Protein AF-A0A2A4NA51-F1 (afdb_monomer)

Mean predicted aligned error: 1.85 Å

Sequence (37 aa):
MKLGIVIYSTDAETVWNAFRLGNFALKERDEVKAFLL

Solvent-accessible surface area (backbone atoms only — not comparable to full-atom values): 2257 Å² total; per-residue (Å²): 101,80,47,80,45,79,43,69,65,85,51,65,67,63,48,48,51,54,51,51,51,46,57,51,42,46,74,75,67,28,52,71,48,79,45,82,99

Foldseek 3Di:
DEEEAEAADPPPVVVVVSVVVQVVCVVVVYHYDYHYD

Structure (mmCIF, N/CA/C/O backbone):
data_AF-A0A2A4NA51-F1
#
_entry.id   AF-A0A2A4NA51-F1
#
loop_
_atom_site.group_PDB
_atom_site.id
_atom_site.type_symbol
_atom_site.label_atom_id
_atom_site.label_alt_id
_atom_site.label_comp_id
_atom_site.label_asym_id
_atom_site.label_entity_id
_atom_site.label_seq_id
_atom_site.pdbx_PDB_ins_code
_atom_site.Cartn_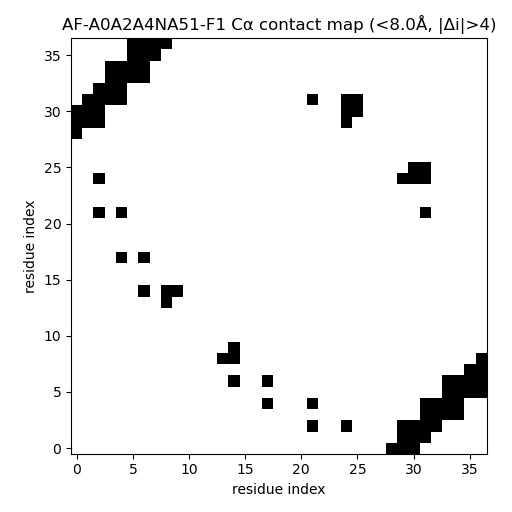x
_atom_site.Cartn_y
_atom_site.Cartn_z
_atom_site.occupancy
_atom_site.B_iso_or_equiv
_atom_site.auth_seq_id
_atom_site.auth_comp_id
_atom_site.auth_asym_id
_atom_site.auth_atom_id
_atom_site.pdbx_PDB_model_num
ATOM 1 N N . MET A 1 1 ? -16.063 5.587 4.135 1.00 88.62 1 MET A N 1
ATOM 2 C CA . MET A 1 1 ? -16.040 5.560 2.652 1.00 88.62 1 MET A CA 1
ATOM 3 C C . MET A 1 1 ? -15.225 4.360 2.170 1.00 88.62 1 MET A C 1
ATOM 5 O O . MET A 1 1 ? -14.654 3.656 2.997 1.00 88.62 1 MET A O 1
ATOM 9 N N . LYS A 1 2 ? -15.228 4.061 0.862 1.00 95.62 2 LYS A N 1
ATOM 10 C CA . LYS A 1 2 ? -14.411 2.989 0.264 1.00 95.62 2 LYS A CA 1
ATOM 11 C C . LYS A 1 2 ? -13.357 3.605 -0.653 1.00 95.62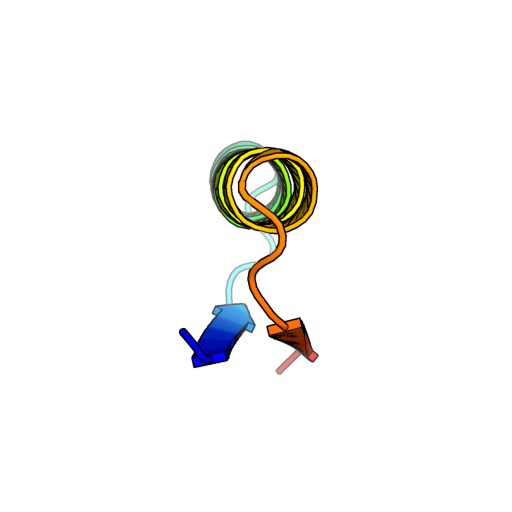 2 LYS A C 1
ATOM 13 O O . LYS A 1 2 ? -13.720 4.403 -1.514 1.00 95.62 2 LYS A O 1
ATOM 18 N N . LEU A 1 3 ? -12.093 3.224 -0.483 1.00 97.75 3 LEU A N 1
ATOM 19 C CA . LEU A 1 3 ? -10.956 3.701 -1.270 1.00 97.75 3 LEU A CA 1
ATOM 20 C C . LEU A 1 3 ? -10.290 2.531 -2.004 1.00 97.75 3 LEU A C 1
ATOM 22 O O . LEU A 1 3 ? -9.833 1.569 -1.388 1.00 97.75 3 LEU A O 1
ATOM 26 N N . GLY A 1 4 ? -10.223 2.625 -3.331 1.00 98.12 4 GLY A N 1
ATOM 27 C CA . GLY A 1 4 ? -9.444 1.718 -4.173 1.00 98.12 4 GLY A CA 1
ATOM 28 C C . GLY A 1 4 ? -8.149 2.389 -4.622 1.00 98.12 4 GLY A C 1
ATOM 29 O O . GLY A 1 4 ? -8.190 3.500 -5.140 1.00 98.12 4 GLY A O 1
ATOM 30 N N . ILE A 1 5 ? -7.014 1.717 -4.438 1.00 98.19 5 ILE A N 1
ATOM 31 C CA . ILE A 1 5 ? -5.690 2.183 -4.857 1.00 98.19 5 ILE A CA 1
ATOM 32 C C . ILE A 1 5 ? -5.161 1.208 -5.908 1.00 98.19 5 ILE A C 1
ATOM 34 O O . ILE A 1 5 ? -5.013 0.021 -5.626 1.00 98.19 5 ILE A O 1
ATOM 38 N N . VAL A 1 6 ? -4.876 1.696 -7.114 1.00 98.25 6 VAL A N 1
ATOM 39 C CA . VAL A 1 6 ? -4.247 0.906 -8.181 1.00 98.25 6 VAL A CA 1
ATOM 40 C C . VAL A 1 6 ? -2.809 1.377 -8.340 1.00 98.25 6 VAL A C 1
ATOM 42 O O . VAL A 1 6 ? -2.568 2.549 -8.623 1.00 98.25 6 VAL A O 1
ATOM 45 N N . ILE A 1 7 ? -1.859 0.470 -8.137 1.00 98.12 7 ILE A N 1
ATOM 46 C CA . ILE A 1 7 ? -0.424 0.740 -8.201 1.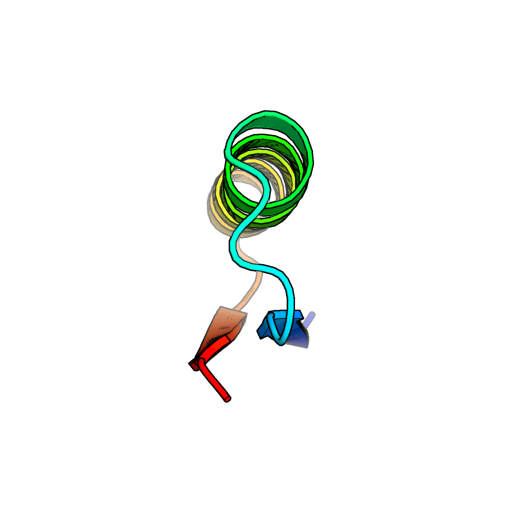00 98.12 7 ILE A CA 1
ATOM 47 C C . ILE A 1 7 ? 0.145 -0.063 -9.369 1.00 98.12 7 ILE A C 1
ATOM 49 O O . ILE A 1 7 ? 0.210 -1.284 -9.298 1.00 98.12 7 ILE A O 1
ATOM 53 N N . TYR A 1 8 ? 0.547 0.636 -10.429 1.00 97.62 8 TYR A N 1
ATOM 54 C CA . TYR A 1 8 ? 1.225 0.066 -11.606 1.00 97.62 8 TYR A CA 1
ATOM 55 C C . TYR A 1 8 ? 2.700 0.494 -11.700 1.00 97.62 8 TYR A C 1
ATOM 57 O O . TYR A 1 8 ? 3.415 0.143 -12.635 1.00 97.62 8 TYR A O 1
ATOM 65 N N . SER A 1 9 ? 3.139 1.350 -10.774 1.00 96.94 9 SER A N 1
ATOM 66 C CA . SER A 1 9 ? 4.494 1.889 -10.751 1.00 96.94 9 SER A CA 1
ATOM 67 C C . SER A 1 9 ? 5.377 1.040 -9.848 1.00 96.94 9 SER A C 1
ATOM 69 O O . SER A 1 9 ? 4.963 0.659 -8.753 1.00 96.94 9 SER A O 1
ATOM 71 N N . THR A 1 10 ? 6.613 0.809 -10.280 1.00 97.19 10 THR A N 1
ATOM 72 C CA . THR A 1 10 ? 7.680 0.227 -9.453 1.00 97.19 10 THR A CA 1
ATOM 73 C C . THR A 1 10 ? 8.565 1.294 -8.804 1.00 97.19 10 THR A C 1
ATOM 75 O O . THR A 1 10 ? 9.519 0.951 -8.110 1.00 97.19 10 THR A O 1
ATOM 78 N N . ASP A 1 11 ? 8.285 2.582 -9.028 1.00 98.50 11 ASP A N 1
ATOM 79 C CA . ASP A 1 11 ? 8.984 3.674 -8.353 1.00 98.50 11 ASP A CA 1
ATOM 80 C C . ASP A 1 11 ? 8.650 3.688 -6.854 1.00 98.50 11 ASP A C 1
ATOM 82 O O . ASP A 1 11 ? 7.486 3.775 -6.452 1.00 98.50 11 ASP A O 1
ATOM 86 N N . ALA A 1 12 ? 9.685 3.610 -6.018 1.00 98.31 12 ALA A N 1
ATOM 87 C CA . ALA A 1 12 ? 9.529 3.407 -4.583 1.00 98.31 12 ALA A CA 1
ATOM 88 C C . ALA A 1 12 ? 8.794 4.567 -3.893 1.00 98.31 12 ALA A C 1
ATOM 90 O O . ALA A 1 12 ? 7.970 4.325 -3.009 1.00 98.31 12 ALA A O 1
ATOM 91 N N . GLU A 1 13 ? 9.052 5.814 -4.296 1.00 98.56 13 GLU A N 1
ATOM 92 C CA . GLU A 1 13 ? 8.400 6.985 -3.703 1.00 98.56 13 GLU A CA 1
ATOM 93 C C . GLU A 1 13 ? 6.907 7.023 -4.050 1.00 98.56 13 GLU A C 1
ATOM 95 O O . GLU A 1 13 ? 6.062 7.270 -3.183 1.00 98.56 13 GLU A O 1
ATOM 100 N N . THR A 1 14 ? 6.567 6.709 -5.299 1.00 98.19 14 THR A N 1
ATOM 101 C CA . THR A 1 14 ? 5.181 6.611 -5.768 1.00 98.19 14 THR A CA 1
ATOM 102 C C . THR A 1 14 ? 4.412 5.536 -4.998 1.00 98.19 14 THR A C 1
ATOM 104 O O . THR A 1 14 ? 3.326 5.799 -4.475 1.00 98.19 14 THR A O 1
ATOM 107 N N . VAL A 1 15 ? 4.992 4.338 -4.866 1.00 98.50 15 VAL A N 1
ATOM 108 C CA . VAL A 1 15 ? 4.399 3.218 -4.117 1.00 98.50 15 VAL A CA 1
ATOM 109 C C . VAL A 1 15 ? 4.230 3.579 -2.639 1.00 98.50 15 VAL A C 1
ATOM 111 O O . VAL A 1 15 ? 3.163 3.363 -2.058 1.00 98.50 15 VAL A O 1
ATOM 114 N N . TRP A 1 16 ? 5.252 4.184 -2.028 1.00 98.44 16 TRP A N 1
ATOM 115 C CA . TRP A 1 16 ? 5.204 4.616 -0.633 1.00 98.44 16 TRP A CA 1
ATOM 116 C C . TRP A 1 16 ? 4.098 5.642 -0.387 1.00 98.44 16 TRP A C 1
ATOM 118 O O . TRP A 1 16 ? 3.325 5.508 0.562 1.00 98.44 16 TRP A O 1
ATOM 128 N N . ASN A 1 17 ? 3.976 6.648 -1.253 1.00 98.44 17 ASN A N 1
ATOM 129 C CA . ASN A 1 17 ? 2.937 7.664 -1.132 1.00 98.44 17 ASN A CA 1
ATOM 130 C C . ASN A 1 17 ? 1.527 7.079 -1.288 1.00 98.44 17 ASN A C 1
ATOM 132 O O . ASN A 1 17 ? 0.630 7.463 -0.532 1.00 98.44 17 ASN A O 1
ATOM 136 N N . ALA A 1 18 ? 1.341 6.112 -2.190 1.00 98.50 18 ALA A N 1
ATOM 137 C CA . ALA A 1 18 ? 0.075 5.403 -2.346 1.00 98.50 18 ALA A CA 1
ATOM 138 C C . ALA A 1 18 ? -0.315 4.653 -1.058 1.00 98.50 18 ALA A C 1
ATOM 140 O O . ALA A 1 18 ? -1.417 4.839 -0.532 1.00 98.50 18 ALA A O 1
ATOM 141 N N . PHE A 1 19 ? 0.606 3.877 -0.476 1.00 98.38 19 PHE A N 1
ATOM 142 C CA . PHE A 1 19 ? 0.346 3.185 0.790 1.00 98.38 19 PHE A CA 1
ATOM 143 C C . PHE A 1 19 ? 0.188 4.139 1.978 1.00 98.38 19 PHE A C 1
ATOM 145 O O . PHE A 1 19 ? -0.632 3.886 2.861 1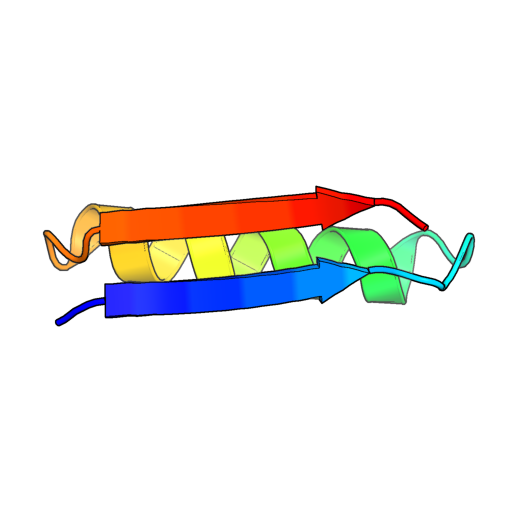.00 98.38 19 PHE A O 1
ATOM 152 N N . ARG A 1 20 ? 0.915 5.263 2.003 1.00 98.44 20 ARG A N 1
ATOM 153 C CA . ARG A 1 20 ? 0.770 6.297 3.038 1.00 98.44 20 ARG A CA 1
ATOM 154 C C . ARG A 1 20 ? -0.640 6.884 3.050 1.00 98.44 20 ARG A C 1
ATOM 156 O O . ARG A 1 20 ? -1.212 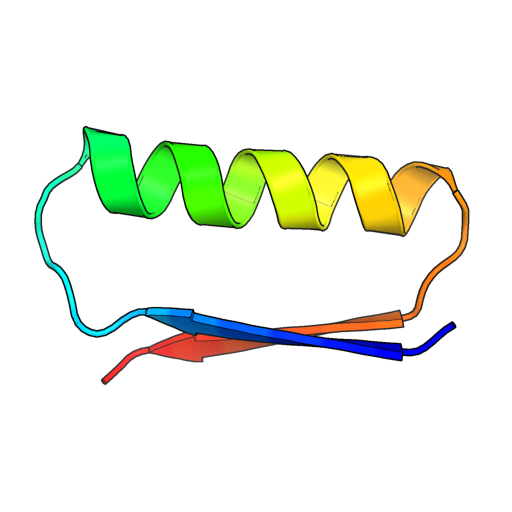7.031 4.129 1.00 98.44 20 ARG A O 1
ATOM 163 N N . LEU A 1 21 ? -1.211 7.169 1.878 1.00 98.25 21 LEU A N 1
ATOM 164 C CA . LEU A 1 21 ? -2.603 7.609 1.754 1.00 98.25 21 LEU A CA 1
ATOM 165 C C . LEU A 1 21 ? -3.580 6.526 2.232 1.00 98.25 21 LEU A C 1
ATOM 167 O O . LEU A 1 21 ? -4.484 6.823 3.010 1.00 98.25 21 LEU A O 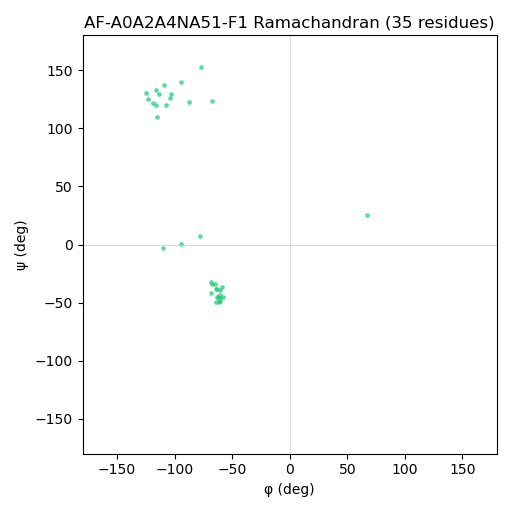1
ATOM 171 N N . GLY A 1 22 ? -3.370 5.271 1.824 1.00 98.38 22 GLY A N 1
ATOM 172 C CA . GLY A 1 22 ? -4.195 4.148 2.278 1.00 98.38 22 GLY A CA 1
ATOM 173 C C . GLY A 1 22 ? -4.195 3.996 3.802 1.00 98.38 22 GLY A C 1
ATOM 174 O O . GLY A 1 22 ? -5.251 3.894 4.419 1.00 98.38 22 GLY A O 1
ATOM 175 N N . ASN A 1 23 ? -3.024 4.077 4.434 1.00 98.50 23 ASN A N 1
ATOM 176 C CA . ASN A 1 23 ? -2.896 4.005 5.891 1.00 98.50 23 ASN A CA 1
ATOM 177 C C . ASN A 1 23 ? -3.556 5.183 6.614 1.00 98.50 23 ASN A C 1
ATOM 179 O O . ASN A 1 23 ? -4.074 5.009 7.715 1.00 98.50 23 ASN A O 1
ATOM 183 N N . PHE A 1 24 ? -3.533 6.378 6.022 1.00 98.44 24 PHE A N 1
ATOM 184 C CA . PHE A 1 24 ? -4.279 7.519 6.546 1.00 98.44 24 PHE A CA 1
ATOM 185 C C . PHE A 1 24 ? -5.791 7.255 6.493 1.00 98.44 24 PHE A C 1
ATOM 187 O O . PHE A 1 24 ? -6.453 7.357 7.520 1.00 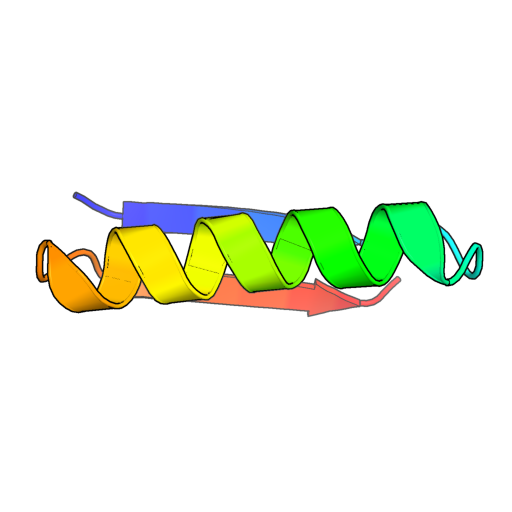98.44 24 PHE A O 1
ATOM 194 N N . ALA A 1 25 ? -6.318 6.811 5.349 1.00 98.38 25 ALA A N 1
ATOM 195 C CA . ALA A 1 25 ? -7.740 6.499 5.193 1.00 98.38 25 ALA A CA 1
ATOM 196 C C . ALA A 1 25 ? -8.214 5.388 6.156 1.00 98.38 25 ALA A C 1
ATOM 198 O O . ALA A 1 25 ? -9.276 5.501 6.766 1.00 98.38 25 ALA A O 1
ATOM 199 N N . LEU A 1 26 ? -7.394 4.355 6.388 1.00 98.31 26 LEU A N 1
ATOM 200 C CA . LEU A 1 26 ? -7.691 3.318 7.387 1.00 98.31 26 LEU A CA 1
ATOM 201 C C . LEU A 1 26 ? -7.870 3.892 8.805 1.00 98.31 26 LEU A C 1
ATOM 203 O O . LEU A 1 26 ? -8.728 3.419 9.552 1.00 98.31 26 LEU A O 1
ATOM 207 N N . LYS A 1 27 ? -7.097 4.919 9.190 1.00 98.38 27 LYS A N 1
ATOM 208 C CA . LYS A 1 27 ? -7.233 5.580 10.505 1.00 98.38 27 LYS A CA 1
ATOM 209 C C . LYS A 1 27 ? -8.543 6.356 10.632 1.00 98.38 27 LYS A C 1
ATOM 211 O O . LYS A 1 27 ? -9.137 6.356 11.708 1.00 98.38 27 LYS A O 1
ATOM 216 N N . GLU A 1 28 ? -9.029 6.910 9.528 1.00 98.12 28 GLU A N 1
ATOM 217 C CA . GLU A 1 28 ? -10.338 7.567 9.432 1.00 98.12 28 GLU A CA 1
ATOM 218 C C . GLU A 1 28 ? -11.509 6.566 9.335 1.00 98.12 28 GLU A C 1
ATOM 220 O O . GLU A 1 28 ? -12.664 6.960 9.182 1.00 98.12 28 GLU A O 1
ATOM 225 N N . ARG A 1 29 ? -11.230 5.261 9.496 1.00 97.94 29 ARG A N 1
ATOM 226 C CA . ARG A 1 29 ? -12.190 4.144 9.428 1.00 97.94 29 ARG A CA 1
ATOM 227 C C . ARG A 1 29 ? -12.776 3.908 8.031 1.00 97.94 29 ARG A C 1
ATOM 229 O O . ARG A 1 29 ? -13.863 3.338 7.909 1.00 97.94 29 ARG A O 1
ATOM 236 N N . ASP A 1 30 ? -12.059 4.301 6.981 1.00 98.19 30 ASP A N 1
ATOM 237 C CA . ASP A 1 30 ? -12.394 3.912 5.612 1.00 98.19 30 ASP A CA 1
ATOM 238 C C . ASP A 1 30 ? -11.977 2.464 5.310 1.00 98.19 30 ASP A C 1
ATOM 240 O O . ASP A 1 30 ? -11.021 1.932 5.873 1.00 98.19 30 ASP A O 1
ATOM 244 N N . GLU A 1 31 ? -12.681 1.821 4.376 1.00 98.50 31 GLU A N 1
ATOM 245 C CA . GLU A 1 31 ? -12.280 0.523 3.820 1.00 98.50 31 GLU A CA 1
ATOM 246 C C . GLU A 1 31 ? -11.338 0.760 2.632 1.00 98.50 31 GLU A C 1
ATOM 248 O O . GLU A 1 31 ? -11.723 1.421 1.664 1.00 98.50 31 GLU A O 1
ATOM 253 N N . VAL A 1 32 ? -10.122 0.208 2.682 1.00 98.44 32 VAL A N 1
ATOM 254 C CA . VAL A 1 32 ? -9.096 0.401 1.644 1.00 98.44 32 VAL A CA 1
ATOM 255 C C . VAL A 1 32 ? -8.763 -0.921 0.956 1.00 98.44 32 VAL A C 1
ATOM 257 O O . VAL A 1 32 ? -8.512 -1.925 1.620 1.00 98.44 32 VAL A O 1
ATOM 260 N N . LYS A 1 33 ? -8.716 -0.919 -0.381 1.00 98.56 33 LYS A N 1
ATOM 261 C CA . LYS A 1 33 ? -8.227 -2.042 -1.200 1.00 98.56 33 LYS A CA 1
ATOM 262 C C . LYS A 1 33 ? -7.114 -1.570 -2.123 1.00 98.56 33 LYS A C 1
ATOM 264 O O . LYS A 1 33 ? -7.290 -0.579 -2.827 1.00 98.56 33 LYS A O 1
ATOM 269 N N . ALA A 1 34 ? -5.996 -2.287 -2.135 1.00 97.81 34 ALA A N 1
ATOM 270 C CA . ALA A 1 34 ? -4.875 -2.028 -3.031 1.00 97.81 34 ALA A CA 1
ATOM 271 C C . ALA A 1 34 ? -4.768 -3.134 -4.090 1.00 97.81 34 ALA A C 1
ATOM 273 O O . ALA A 1 34 ? -4.895 -4.314 -3.766 1.00 97.81 34 ALA A O 1
ATOM 274 N N . PHE A 1 35 ? -4.516 -2.745 -5.338 1.00 98.38 35 PHE A N 1
ATOM 275 C CA . PHE A 1 35 ? -4.300 -3.634 -6.477 1.00 98.38 35 PHE A CA 1
ATOM 276 C C . PHE A 1 35 ? -2.934 -3.319 -7.083 1.00 98.38 35 PHE A C 1
ATOM 278 O O . PHE A 1 35 ? -2.663 -2.162 -7.403 1.00 98.38 35 PHE A O 1
ATOM 285 N N . LEU A 1 36 ? -2.086 -4.336 -7.212 1.00 97.31 36 LEU A N 1
ATOM 286 C CA . LEU A 1 36 ? -0.745 -4.227 -7.785 1.00 97.31 36 LEU A CA 1
ATOM 287 C C . LEU A 1 36 ? -0.781 -4.815 -9.201 1.00 97.31 36 LEU A C 1
ATOM 289 O O . LEU A 1 36 ? -1.250 -5.945 -9.360 1.00 97.31 36 LEU A O 1
ATOM 293 N N . LEU A 1 37 ? -0.340 -4.041 -10.193 1.00 94.62 37 LEU A N 1
ATOM 294 C CA . LEU A 1 37 ? -0.328 -4.390 -11.620 1.00 94.62 37 LEU A CA 1
ATOM 295 C C . LEU A 1 37 ? 1.092 -4.361 -12.183 1.00 94.62 37 LEU A C 1
ATOM 297 O O . LEU A 1 37 ? 1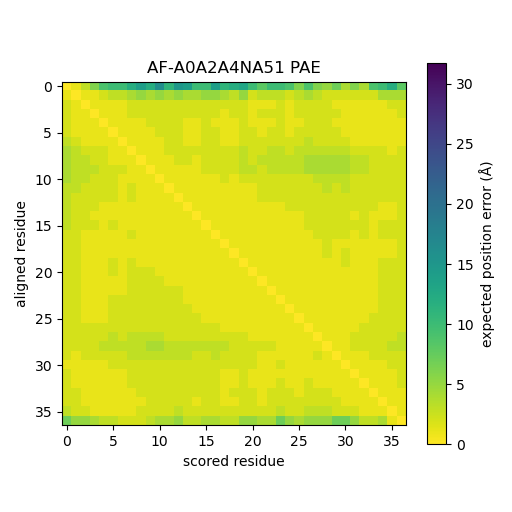.868 -3.482 -11.746 1.00 94.62 37 LEU A O 1
#

Secondary structure (DSSP, 8-st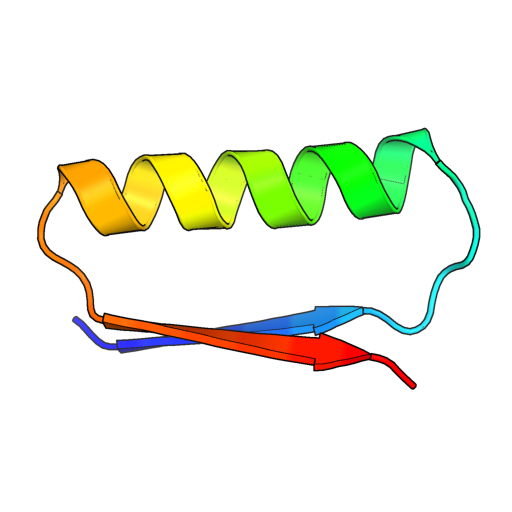ate):
-EEEEEE----HHHHHHHHHHHHHHHHTT-EEEEEE-

Radius of gyration: 9.81 Å; Cα contacts (8 Å, |Δi|>4): 44; chains: 1; bounding box: 26×12×22 Å

Nearest PDB structures (foldseek):
  1xyv-assembly1_A  TM=8.813E-01  e=4.272E-01  Nitratidesulfovibrio vulgaris
  4h2d-assembly2_B  TM=8.261E-01  e=4.588E-01  Homo sapiens
  5xpj-assembly2_B  TM=7.417E-01  e=1.910E+00  Pseudomonas bharatica CSV86
  5zf1-assembly1_B  TM=9.145E-01  e=9.848E+00  Bombyx mori
  4ckw-assembly3_C  TM=5.728E-01  e=5.183E+00  Mycobacterium tuberculosis

pLDDT: mean 97.76, std 1.72, range [88.62, 98.56]